Protein AF-A0A0Q6BZD1-F1 (afdb_monomer)

Secondary structure (DSSP, 8-state):
-------------------PPPPPP---SS--EEEEEEEEETTS---EEEEEE-SS-EEEEEEEETTEEEEEEEE--SSSEEEEETTEEEEEETTEEEEEETTSTTPPPEEEEE--

Radius of gyration: 22.84 Å; Cα contacts (8 Å, |Δi|>4): 189; chains: 1; bounding box: 37×86×37 Å

Mean predicted aligned error: 9.39 Å

Sequence (116 aa):
MIRALLAIGLILAASFGSAHADPVTLDLPGKLDRQSVAYACDDGSAPKVTYYNLADQSLAVIEIEAGKPRLFVSVLAASGARYVSGPYLFWTRGNRADISDERKAGATAVTCKVAR

Foldseek 3Di:
DDDDDDDDDDPPPDPPDPPDDDDDDDDDDADWDWDWFWKAWPVRDIKIWIWTDGPVWIWIWICPDPPDTFIWTWDDDPDATWTDGPQWIWGDDVQKIWIFRNPDVPTDTIIIGTDD

Nearest PDB structures (foldseek):
  3f6z-assembly1_B  TM=9.042E-01  e=2.042E-08  Pseudomonas aeruginosa
  4mis-assembly1_A  TM=8.514E-01  e=6.964E-07  Brucella abortus bv. 1 str. 9-941
  7dpy-assembly1_B-2  TM=7.646E-01  e=1.133E-03  Brucella abortus bv. 1 str. 9-941
  7dpy-assembly1_A  TM=7.372E-01  e=9.055E-04  Brucella abortus bv. 1 str. 9-941
  5cyb-assembly1_A-2  TM=3.964E-01  e=2.206E-02  Streptococcus pneumoniae

pLDDT: mean 86.23, std 15.22, range [42.28, 98.06]

Structure (mmCIF, N/CA/C/O backbone):
data_AF-A0A0Q6BZD1-F1
#
_entry.id   AF-A0A0Q6BZD1-F1
#
loop_
_atom_site.group_PDB
_atom_site.id
_atom_site.type_symbol
_atom_site.label_atom_id
_atom_site.label_alt_id
_atom_site.label_comp_id
_atom_site.label_asym_id
_atom_site.label_entity_id
_atom_site.label_seq_id
_atom_site.pdbx_PDB_ins_code
_atom_site.Cartn_x
_atom_site.Cartn_y
_atom_site.Cartn_z
_atom_site.occupancy
_atom_site.B_iso_o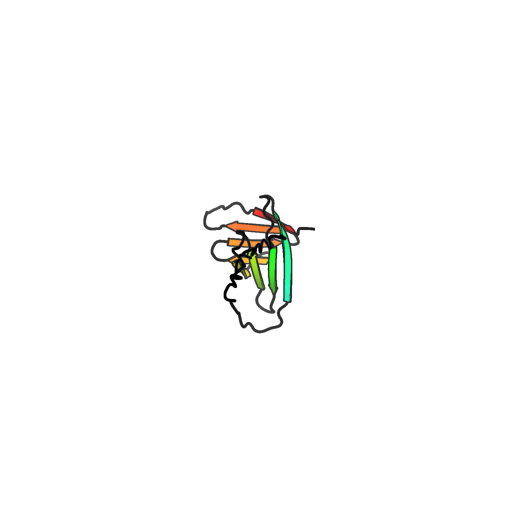r_equiv
_atom_site.auth_seq_id
_atom_site.auth_comp_id
_atom_site.auth_asym_id
_atom_site.auth_atom_id
_atom_site.pdbx_PDB_model_num
ATOM 1 N N . MET A 1 1 ? 23.330 70.944 3.425 1.00 42.41 1 MET A N 1
ATOM 2 C CA . MET A 1 1 ? 23.783 69.847 4.309 1.00 42.41 1 MET A CA 1
ATOM 3 C C . MET A 1 1 ? 22.770 68.710 4.210 1.00 42.41 1 MET A C 1
ATOM 5 O O . MET A 1 1 ? 21.777 68.731 4.919 1.00 42.41 1 MET A O 1
ATOM 9 N N . ILE A 1 2 ? 22.960 67.776 3.274 1.00 42.28 2 ILE A N 1
ATOM 10 C CA . ILE A 1 2 ? 22.091 66.599 3.099 1.00 42.28 2 ILE A CA 1
ATOM 11 C C . ILE A 1 2 ? 22.904 65.389 3.557 1.00 42.28 2 ILE A C 1
ATOM 13 O O . ILE A 1 2 ? 23.946 65.081 2.985 1.00 42.28 2 ILE A O 1
ATOM 17 N N . ARG A 1 3 ? 22.475 64.780 4.666 1.00 44.44 3 ARG A N 1
ATOM 18 C CA . ARG A 1 3 ? 23.082 63.585 5.259 1.00 44.44 3 ARG A CA 1
ATOM 19 C C . ARG A 1 3 ? 22.681 62.373 4.422 1.00 44.44 3 ARG A C 1
ATOM 21 O O . ARG A 1 3 ? 21.527 61.961 4.459 1.00 44.44 3 ARG A O 1
ATOM 28 N N . ALA A 1 4 ? 23.634 61.809 3.687 1.00 47.38 4 ALA A N 1
ATOM 29 C CA . ALA A 1 4 ? 23.499 60.481 3.109 1.00 47.38 4 ALA A CA 1
ATOM 30 C C . ALA A 1 4 ? 23.539 59.452 4.250 1.00 47.38 4 ALA A C 1
ATOM 32 O O . ALA A 1 4 ? 24.582 59.247 4.868 1.00 47.38 4 ALA A O 1
ATOM 33 N N . LEU A 1 5 ? 22.397 58.843 4.564 1.00 50.59 5 LEU A N 1
ATOM 34 C CA . LEU A 1 5 ? 22.323 57.671 5.433 1.00 50.59 5 LEU A CA 1
ATOM 35 C C . LEU A 1 5 ? 22.217 56.442 4.531 1.00 50.59 5 LEU A C 1
ATOM 37 O O . LEU A 1 5 ? 21.149 56.107 4.026 1.00 50.59 5 LEU A O 1
ATOM 41 N N . LEU A 1 6 ? 23.367 55.813 4.291 1.00 49.94 6 LEU A N 1
ATOM 42 C CA . LEU A 1 6 ? 23.479 54.507 3.653 1.00 49.94 6 LEU A CA 1
ATOM 43 C C . LEU A 1 6 ? 22.957 53.453 4.647 1.00 49.94 6 LEU A C 1
ATOM 45 O O . LEU A 1 6 ? 23.633 53.136 5.623 1.00 49.94 6 LEU A O 1
ATOM 49 N N . ALA A 1 7 ? 21.755 52.924 4.428 1.00 52.03 7 ALA A N 1
ATOM 50 C CA . ALA A 1 7 ? 21.266 51.749 5.144 1.00 52.03 7 ALA A CA 1
ATOM 51 C C . ALA A 1 7 ? 21.614 50.501 4.321 1.00 52.03 7 ALA A C 1
ATOM 53 O O . ALA A 1 7 ? 20.931 50.163 3.357 1.00 52.03 7 ALA A O 1
ATOM 54 N N . ILE A 1 8 ? 22.719 49.841 4.672 1.00 56.06 8 ILE A N 1
ATOM 55 C CA . ILE A 1 8 ? 23.108 48.547 4.103 1.00 56.06 8 ILE A CA 1
ATOM 56 C C . ILE A 1 8 ? 22.216 47.484 4.755 1.00 56.06 8 ILE A C 1
ATOM 58 O O . ILE A 1 8 ? 22.417 47.111 5.909 1.00 56.06 8 ILE A O 1
ATOM 62 N N . GLY A 1 9 ? 21.191 47.034 4.030 1.00 54.28 9 GLY A N 1
ATOM 63 C CA . GLY A 1 9 ? 20.354 45.905 4.428 1.00 54.28 9 GLY A CA 1
ATOM 64 C C . GLY A 1 9 ? 21.114 44.592 4.247 1.00 54.28 9 GLY A C 1
ATOM 65 O O . GLY A 1 9 ? 21.394 44.185 3.122 1.00 54.28 9 GLY A O 1
ATOM 66 N N . LEU A 1 10 ? 21.458 43.933 5.353 1.00 58.62 10 LEU A N 1
ATOM 67 C CA . LEU A 1 10 ? 22.062 42.602 5.361 1.00 58.62 10 LEU A CA 1
ATOM 68 C C . LEU A 1 10 ? 20.990 41.562 4.989 1.00 58.62 10 LEU A C 1
ATOM 70 O O . LEU A 1 10 ? 20.176 41.172 5.824 1.00 58.62 10 LEU A O 1
ATOM 74 N N . ILE A 1 11 ? 20.967 41.136 3.725 1.00 62.09 11 ILE A N 1
ATOM 75 C CA . ILE A 1 11 ? 20.108 40.043 3.252 1.00 62.09 11 ILE A CA 1
ATOM 76 C C . ILE A 1 11 ? 20.729 38.725 3.730 1.00 62.09 11 ILE A C 1
ATOM 78 O O . ILE A 1 11 ? 21.718 38.251 3.173 1.00 62.09 11 ILE A O 1
ATOM 82 N N . LEU A 1 12 ? 20.157 38.138 4.781 1.00 57.12 12 LEU A N 1
ATOM 83 C CA . LEU A 1 12 ? 20.496 36.793 5.237 1.00 57.12 12 LEU A CA 1
ATOM 84 C C . LEU A 1 12 ? 19.878 35.784 4.252 1.00 57.12 12 LEU A C 1
ATOM 86 O O . LEU A 1 12 ? 18.709 35.418 4.363 1.00 57.12 12 LEU A O 1
ATOM 90 N N . ALA A 1 13 ? 20.644 35.370 3.242 1.00 61.25 13 ALA A N 1
ATOM 91 C CA . ALA A 1 13 ? 20.264 34.270 2.363 1.00 61.25 13 ALA A CA 1
ATOM 92 C C . ALA A 1 13 ? 20.333 32.959 3.164 1.00 61.25 13 ALA A C 1
ATOM 94 O O . ALA A 1 13 ? 21.397 32.362 3.309 1.00 61.25 13 ALA A O 1
ATOM 95 N N . ALA A 1 14 ? 19.208 32.536 3.742 1.00 61.44 14 ALA A N 1
ATOM 96 C CA . ALA A 1 14 ? 19.091 31.211 4.332 1.00 61.44 14 ALA A CA 1
ATOM 97 C C . ALA A 1 14 ? 19.192 30.173 3.206 1.00 61.44 14 ALA A C 1
ATOM 99 O O . ALA A 1 14 ? 18.305 30.062 2.359 1.00 61.44 14 ALA A O 1
ATOM 100 N N . SER A 1 15 ? 20.299 29.436 3.172 1.00 61.94 15 SER A N 1
ATOM 101 C CA . SER A 1 15 ? 20.496 28.312 2.263 1.00 61.94 15 SER A CA 1
ATOM 102 C C . SER A 1 15 ? 19.503 27.210 2.636 1.00 61.94 15 SER A C 1
ATOM 104 O O . SER A 1 15 ? 19.742 26.435 3.561 1.00 61.94 15 SER A O 1
ATOM 106 N N . PHE A 1 16 ? 18.374 27.130 1.935 1.00 64.38 16 PHE A N 1
ATOM 107 C CA . PHE A 1 16 ? 17.497 25.964 1.998 1.00 64.38 16 PHE A CA 1
ATOM 108 C C . PHE A 1 16 ? 18.195 24.812 1.266 1.00 64.38 16 PHE A C 1
ATOM 110 O O . PHE A 1 16 ? 18.003 24.602 0.070 1.00 64.38 16 PHE A O 1
ATOM 117 N N . GLY A 1 17 ? 19.071 24.095 1.971 1.00 61.19 17 GLY A N 1
ATOM 118 C CA . GLY A 1 17 ? 19.609 22.833 1.483 1.00 61.19 17 GLY A CA 1
ATOM 119 C C . GLY A 1 17 ? 18.454 21.855 1.299 1.00 61.19 17 GLY A C 1
ATOM 120 O O . GLY A 1 17 ? 17.809 21.468 2.272 1.00 61.19 17 GLY A O 1
ATOM 121 N N . SER A 1 18 ? 18.161 21.483 0.054 1.00 65.94 18 SER A N 1
ATOM 122 C CA . SER A 1 18 ? 17.198 20.421 -0.225 1.00 65.94 18 SER A CA 1
ATOM 123 C C . SER A 1 18 ? 17.825 19.102 0.213 1.00 65.94 18 SER A C 1
ATOM 125 O O . SER A 1 18 ? 18.798 18.645 -0.384 1.00 65.94 18 SER A O 1
ATOM 127 N N . ALA A 1 19 ? 17.312 18.511 1.291 1.00 69.50 19 ALA A N 1
ATOM 128 C CA . ALA A 1 19 ? 17.676 17.156 1.675 1.00 69.50 19 ALA A CA 1
ATOM 129 C C . ALA A 1 19 ? 17.086 16.197 0.630 1.00 69.50 19 ALA A C 1
ATOM 131 O O . ALA A 1 19 ? 15.897 15.884 0.662 1.00 69.50 19 ALA A O 1
ATOM 132 N N . HIS A 1 20 ? 17.903 15.779 -0.333 1.00 66.12 20 HIS A N 1
ATOM 133 C CA . HIS A 1 20 ? 17.540 14.720 -1.266 1.00 66.12 20 HIS A CA 1
ATOM 134 C C . HIS A 1 20 ? 17.886 13.376 -0.625 1.00 66.12 20 HIS A C 1
ATOM 136 O O . HIS A 1 20 ? 19.013 13.171 -0.182 1.00 66.12 20 HIS A O 1
ATOM 142 N N . ALA A 1 21 ? 16.906 12.477 -0.536 1.00 71.94 21 ALA A N 1
ATOM 143 C CA . ALA A 1 21 ? 17.167 11.090 -0.174 1.00 71.94 21 ALA A CA 1
ATOM 144 C C . ALA A 1 21 ? 17.841 10.374 -1.352 1.00 71.94 21 ALA A C 1
ATOM 146 O O . ALA A 1 21 ? 17.450 10.594 -2.503 1.00 71.94 21 ALA A O 1
ATOM 147 N N . ASP A 1 22 ? 18.810 9.503 -1.065 1.00 82.75 22 ASP A N 1
ATOM 148 C CA . ASP A 1 22 ? 19.408 8.647 -2.089 1.00 82.75 22 ASP A CA 1
ATOM 149 C C . ASP A 1 22 ? 18.347 7.680 -2.642 1.00 82.75 22 ASP A C 1
ATOM 151 O O . ASP A 1 22 ? 17.674 6.986 -1.867 1.00 82.75 22 ASP A O 1
ATOM 155 N N . PRO A 1 23 ? 18.144 7.633 -3.969 1.00 84.00 23 PRO A N 1
ATOM 156 C CA . PRO A 1 23 ? 17.131 6.774 -4.559 1.00 84.00 23 PRO A CA 1
ATOM 157 C C . PRO A 1 23 ? 17.551 5.300 -4.496 1.00 84.00 23 PRO A C 1
ATOM 159 O O . PRO A 1 23 ? 18.701 4.952 -4.756 1.00 84.00 23 PRO A O 1
ATOM 162 N N . VAL A 1 24 ? 16.584 4.418 -4.231 1.00 87.94 24 VAL A N 1
ATOM 163 C CA . VAL A 1 24 ? 16.737 2.969 -4.425 1.00 87.94 24 VAL A CA 1
ATOM 164 C C . VAL A 1 24 ? 16.169 2.604 -5.794 1.00 87.94 24 VAL A C 1
ATOM 166 O O . VAL A 1 24 ? 14.985 2.827 -6.055 1.00 87.94 24 VAL A O 1
ATOM 169 N N . THR A 1 25 ? 16.998 2.037 -6.668 1.00 90.56 25 THR A N 1
ATOM 170 C CA . THR A 1 25 ? 16.597 1.525 -7.985 1.00 90.56 25 THR A CA 1
ATOM 171 C C . THR A 1 25 ? 16.431 0.008 -7.950 1.00 90.56 25 THR A C 1
ATOM 173 O O . THR A 1 25 ? 17.225 -0.701 -7.335 1.00 90.56 25 THR A O 1
ATOM 176 N N . LEU A 1 26 ? 15.379 -0.496 -8.601 1.00 88.75 26 LEU A N 1
ATOM 177 C CA . LEU A 1 26 ? 15.137 -1.927 -8.786 1.00 88.75 26 LEU A CA 1
ATOM 178 C C . LEU A 1 26 ? 15.046 -2.214 -10.284 1.00 88.75 26 LEU A C 1
ATOM 180 O O . LEU A 1 26 ? 14.122 -1.740 -10.946 1.00 88.75 26 LEU A O 1
ATOM 184 N N . ASP A 1 27 ? 15.973 -3.023 -10.786 1.00 91.31 27 ASP A N 1
ATOM 185 C CA . ASP A 1 27 ? 15.979 -3.469 -12.176 1.00 91.31 27 ASP A CA 1
ATOM 186 C C . ASP A 1 27 ? 15.213 -4.788 -12.289 1.00 91.31 27 ASP A C 1
ATOM 188 O O . ASP A 1 27 ? 15.731 -5.867 -11.999 1.00 91.31 27 ASP A O 1
ATOM 192 N N . LEU A 1 28 ? 13.943 -4.685 -12.680 1.00 90.25 28 LEU A N 1
ATOM 193 C CA . LEU A 1 28 ? 13.034 -5.818 -12.832 1.00 90.25 28 LEU A CA 1
ATOM 194 C C . LEU A 1 28 ? 12.569 -5.927 -14.291 1.00 90.25 28 LEU A C 1
ATOM 196 O O . LEU A 1 28 ? 12.292 -4.902 -14.921 1.00 90.25 28 LEU A O 1
ATOM 200 N N . PRO A 1 29 ? 12.467 -7.145 -14.850 1.00 89.88 29 PRO A N 1
ATOM 201 C CA . PRO A 1 29 ? 12.012 -7.330 -16.219 1.00 89.88 29 PRO A CA 1
ATOM 202 C C . PRO A 1 29 ? 10.514 -7.028 -16.359 1.00 89.88 29 PRO A C 1
ATOM 204 O O . PRO A 1 29 ? 9.712 -7.297 -15.466 1.00 89.88 29 PRO A O 1
ATOM 207 N N . GLY A 1 30 ? 10.129 -6.534 -17.535 1.00 90.62 30 GLY A N 1
ATOM 208 C CA . GLY A 1 30 ? 8.732 -6.326 -17.913 1.00 90.62 30 GLY A CA 1
ATOM 209 C C . GLY A 1 30 ? 8.326 -4.859 -18.023 1.00 90.62 30 GLY A C 1
ATOM 210 O O . GLY A 1 30 ? 9.104 -3.936 -17.791 1.00 90.62 30 GLY A O 1
ATOM 211 N N . LYS A 1 31 ? 7.076 -4.641 -18.441 1.00 94.25 31 LYS A N 1
ATOM 212 C CA . LYS A 1 31 ? 6.488 -3.305 -18.549 1.00 94.25 31 LYS A CA 1
ATOM 213 C C . LYS A 1 31 ? 5.923 -2.899 -17.191 1.00 94.25 31 LYS A C 1
ATOM 215 O O . LYS A 1 31 ? 5.041 -3.577 -16.675 1.00 94.25 31 LYS A O 1
ATOM 220 N N . LEU A 1 32 ? 6.405 -1.781 -16.658 1.00 95.62 32 LEU A N 1
ATOM 221 C CA . LEU A 1 32 ? 5.889 -1.208 -15.422 1.00 95.62 32 LEU A CA 1
ATOM 222 C C . LEU A 1 32 ? 4.582 -0.446 -15.675 1.00 95.62 32 LEU A C 1
ATOM 224 O O . LEU A 1 32 ? 4.539 0.461 -16.5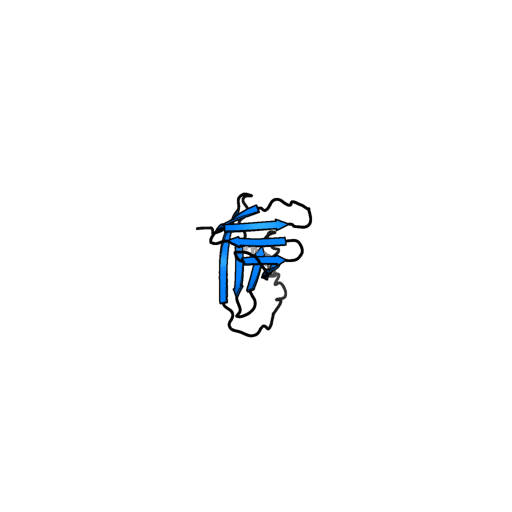08 1.00 95.62 32 LEU A O 1
ATOM 228 N N . ASP A 1 33 ? 3.557 -0.768 -14.896 1.00 97.12 33 ASP A N 1
ATOM 229 C CA . ASP A 1 33 ? 2.361 0.046 -14.713 1.00 97.12 33 ASP A CA 1
ATOM 230 C C . ASP A 1 33 ? 2.364 0.669 -13.311 1.00 97.12 33 ASP A C 1
ATOM 232 O O . ASP A 1 33 ? 2.537 -0.022 -12.304 1.00 97.12 33 ASP A O 1
ATOM 236 N N . ARG A 1 34 ? 2.214 1.996 -13.241 1.00 97.12 34 ARG A N 1
ATOM 237 C CA . ARG A 1 34 ? 2.287 2.760 -11.991 1.00 97.12 34 ARG A CA 1
ATOM 238 C C . ARG A 1 34 ? 0.965 3.463 -11.735 1.00 97.12 34 ARG A C 1
ATOM 240 O O . ARG A 1 34 ? 0.558 4.317 -12.517 1.00 97.12 34 ARG A O 1
ATOM 247 N N . GLN A 1 35 ? 0.373 3.211 -10.570 1.00 96.62 35 GLN A N 1
ATOM 248 C CA . GLN A 1 35 ? -0.887 3.832 -10.168 1.00 96.62 35 GLN A CA 1
ATOM 249 C C . GLN A 1 35 ? -0.804 4.393 -8.750 1.00 96.62 35 GLN A C 1
ATOM 251 O O . GLN A 1 35 ? -0.403 3.698 -7.825 1.00 96.62 35 GLN A O 1
ATOM 256 N N . SER A 1 36 ? -1.226 5.642 -8.553 1.00 95.75 36 SER A N 1
ATOM 257 C CA . SER A 1 36 ? -1.373 6.235 -7.217 1.00 95.75 36 SER A CA 1
ATOM 258 C C . SER A 1 36 ? -2.835 6.242 -6.782 1.00 95.75 36 SER A C 1
ATOM 260 O O . SER A 1 36 ? -3.705 6.619 -7.561 1.00 95.75 36 SER A O 1
ATOM 262 N N . VAL A 1 37 ? -3.102 5.858 -5.535 1.00 95.94 37 VAL A N 1
ATOM 263 C CA . VAL A 1 37 ? -4.439 5.834 -4.930 1.00 95.94 37 VAL A CA 1
ATOM 264 C C . VAL A 1 37 ? -4.357 6.433 -3.532 1.00 95.94 37 VAL A C 1
ATOM 266 O O . VAL A 1 37 ? -3.527 6.016 -2.724 1.00 95.94 37 VAL A O 1
ATOM 269 N N . ALA A 1 38 ? -5.215 7.409 -3.247 1.00 94.44 38 ALA A N 1
ATOM 270 C CA . ALA A 1 38 ? -5.386 7.944 -1.902 1.00 94.44 38 ALA A CA 1
ATOM 271 C C . ALA A 1 38 ? -6.470 7.153 -1.164 1.00 94.44 38 ALA A C 1
ATOM 273 O O . ALA A 1 38 ? -7.493 6.792 -1.751 1.00 94.44 38 ALA A O 1
ATOM 274 N N . TYR A 1 39 ? -6.247 6.893 0.118 1.00 95.69 39 TYR A N 1
ATOM 275 C CA . TYR A 1 39 ? -7.207 6.237 0.996 1.00 95.69 39 TYR A CA 1
ATOM 276 C C . TYR A 1 39 ? -7.620 7.172 2.132 1.00 95.69 39 TYR A C 1
ATOM 278 O O . TYR A 1 39 ? -6.870 8.067 2.506 1.00 95.69 39 TYR A O 1
ATOM 286 N N . ALA A 1 40 ? -8.807 6.937 2.683 1.00 96.50 40 ALA A N 1
ATOM 287 C CA . ALA A 1 40 ? -9.275 7.498 3.943 1.00 96.50 40 ALA A CA 1
ATOM 288 C C . ALA A 1 40 ? -9.618 6.342 4.890 1.00 96.50 40 ALA A C 1
ATOM 290 O O . ALA A 1 40 ? -10.357 5.428 4.502 1.00 96.50 40 ALA A O 1
ATOM 291 N N . CYS A 1 41 ? -9.059 6.368 6.097 1.00 96.12 41 CYS A N 1
ATOM 292 C CA . CYS A 1 41 ? -9.167 5.297 7.080 1.00 96.12 41 CYS A CA 1
ATOM 293 C C . CYS A 1 41 ? -10.032 5.690 8.285 1.00 96.12 41 CYS A C 1
ATOM 295 O O . CYS A 1 41 ? -10.273 6.869 8.546 1.00 96.12 41 CYS A O 1
ATOM 297 N N . ASP A 1 42 ? -10.538 4.687 8.999 1.00 96.44 42 ASP A N 1
ATOM 298 C CA . ASP A 1 42 ? -11.413 4.850 10.165 1.00 96.44 42 ASP A CA 1
ATOM 299 C C . ASP A 1 42 ? -10.710 5.444 11.396 1.00 96.44 42 ASP A C 1
ATOM 301 O O . ASP A 1 42 ? -11.359 6.083 12.222 1.00 96.44 42 ASP A O 1
ATOM 305 N N . ASP A 1 43 ? -9.389 5.314 11.478 1.00 93.50 43 ASP A N 1
ATOM 306 C CA . ASP A 1 43 ? -8.532 5.966 12.472 1.00 93.50 43 ASP A CA 1
ATOM 307 C C . ASP A 1 43 ? -8.180 7.428 12.123 1.00 93.50 43 ASP A C 1
ATOM 309 O O . ASP A 1 43 ? -7.423 8.080 12.842 1.00 93.50 43 ASP A O 1
ATOM 313 N N . GLY A 1 44 ? -8.728 7.954 11.021 1.00 93.44 44 GLY A N 1
ATOM 314 C CA . GLY A 1 44 ? -8.467 9.304 10.522 1.00 93.44 44 GLY A CA 1
ATOM 315 C C . GLY A 1 44 ? -7.189 9.439 9.693 1.00 93.44 44 GLY A C 1
ATOM 316 O O . GLY A 1 44 ? -6.922 10.525 9.175 1.00 93.44 44 GLY A O 1
ATOM 317 N N . SER A 1 45 ? -6.406 8.368 9.524 1.00 92.31 45 SER A N 1
ATOM 318 C CA . SER A 1 45 ? -5.250 8.376 8.628 1.00 92.31 45 SER A CA 1
ATOM 319 C C . SER A 1 45 ? -5.677 8.419 7.152 1.00 92.31 45 SER A C 1
ATOM 321 O O . SER A 1 45 ? -6.781 8.015 6.774 1.00 92.31 45 SER A O 1
ATOM 323 N N . ALA A 1 46 ? -4.793 8.943 6.299 1.00 93.69 46 ALA A N 1
ATOM 324 C CA . ALA A 1 46 ? -5.051 9.097 4.868 1.00 93.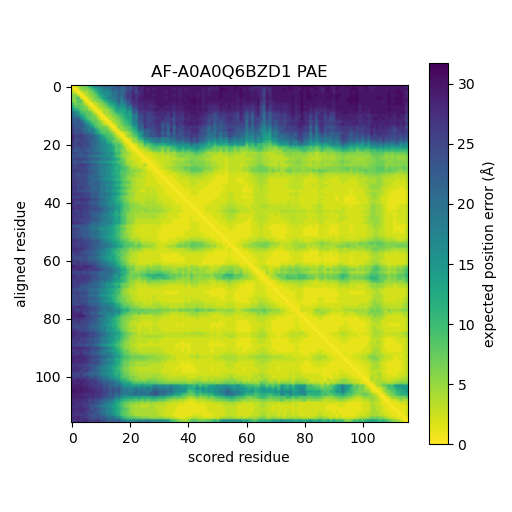69 46 ALA A CA 1
ATOM 325 C C . ALA A 1 46 ? -3.834 8.684 4.017 1.00 93.69 46 ALA A C 1
ATOM 327 O O . ALA A 1 46 ? -3.192 9.533 3.390 1.00 93.69 46 ALA A O 1
ATOM 328 N N . PRO A 1 47 ? -3.452 7.392 4.017 1.00 93.50 47 PRO A N 1
ATOM 329 C CA . PRO A 1 47 ? -2.250 6.949 3.331 1.00 93.50 47 PRO A CA 1
ATOM 330 C C . PRO A 1 47 ? -2.400 7.085 1.812 1.00 93.50 47 PRO A C 1
ATOM 332 O O . PRO A 1 47 ? -3.403 6.682 1.210 1.00 93.50 47 PRO A O 1
ATOM 335 N N . LYS A 1 48 ? -1.352 7.609 1.172 1.00 93.81 48 LYS A N 1
ATOM 336 C CA . LYS A 1 48 ? -1.184 7.544 -0.280 1.00 93.81 48 LYS A CA 1
ATOM 337 C C . LYS A 1 48 ? -0.424 6.273 -0.628 1.00 93.81 48 LYS A C 1
ATOM 339 O O . LYS A 1 48 ? 0.680 6.043 -0.139 1.00 93.81 48 LYS A O 1
ATOM 344 N N . VAL A 1 49 ? -1.012 5.466 -1.500 1.00 96.19 49 VAL A N 1
ATOM 345 C CA . VAL A 1 49 ? -0.424 4.220 -1.987 1.00 96.19 49 VAL A CA 1
ATOM 346 C C . VAL A 1 49 ? -0.009 4.405 -3.435 1.00 96.19 49 VAL A C 1
ATOM 348 O O . VAL A 1 49 ? -0.819 4.828 -4.257 1.00 96.19 49 VAL A O 1
ATOM 351 N N . THR A 1 50 ? 1.234 4.065 -3.762 1.00 97.06 50 THR A N 1
ATOM 352 C CA . THR A 1 50 ? 1.682 3.947 -5.155 1.00 97.06 50 THR A CA 1
ATOM 353 C C . THR A 1 50 ? 1.922 2.481 -5.479 1.00 97.06 50 THR A C 1
ATOM 355 O O . THR A 1 50 ? 2.840 1.876 -4.933 1.00 97.06 50 THR A O 1
ATOM 358 N N . TYR A 1 51 ? 1.102 1.921 -6.360 1.00 97.44 51 TYR A N 1
ATOM 359 C CA . TYR A 1 51 ? 1.267 0.581 -6.908 1.00 97.44 51 TYR A CA 1
ATOM 360 C C . TYR A 1 51 ? 2.259 0.599 -8.068 1.00 97.44 51 TYR A C 1
ATOM 362 O O . TYR A 1 51 ? 2.241 1.514 -8.896 1.00 97.44 51 TYR A O 1
ATOM 370 N N . TYR A 1 52 ? 3.087 -0.436 -8.123 1.00 97.38 52 TYR A N 1
ATOM 371 C CA . TYR A 1 52 ? 4.034 -0.729 -9.190 1.00 97.38 52 TYR A CA 1
ATOM 372 C C . TYR A 1 52 ? 3.765 -2.163 -9.639 1.00 97.38 52 TYR A C 1
ATOM 374 O O . TYR A 1 52 ? 4.189 -3.117 -8.987 1.00 97.38 52 TYR A O 1
ATOM 382 N N . ASN A 1 53 ? 3.001 -2.306 -10.715 1.00 96.56 53 ASN A N 1
ATOM 383 C CA . ASN A 1 53 ? 2.598 -3.592 -11.260 1.00 96.56 53 ASN A CA 1
ATOM 384 C C . ASN A 1 53 ? 3.503 -3.959 -12.435 1.00 96.56 53 ASN A C 1
ATOM 386 O O . ASN A 1 53 ? 3.686 -3.179 -13.370 1.00 96.56 53 ASN A O 1
ATOM 390 N N . LEU A 1 54 ? 4.059 -5.159 -12.373 1.00 95.00 54 LEU A N 1
ATOM 391 C CA . LEU A 1 54 ? 4.804 -5.830 -13.431 1.00 95.00 54 LEU A CA 1
ATOM 392 C C . LEU A 1 54 ? 4.043 -7.111 -13.806 1.00 95.00 54 LEU A C 1
ATOM 394 O O . LEU A 1 54 ? 3.022 -7.431 -13.198 1.00 95.00 54 LEU A O 1
ATOM 398 N N . ALA A 1 55 ? 4.535 -7.857 -14.797 1.00 90.94 55 ALA A N 1
ATOM 399 C CA . ALA A 1 55 ? 3.880 -9.092 -15.240 1.00 90.94 55 ALA A CA 1
ATOM 400 C C . ALA A 1 55 ? 3.751 -10.134 -14.110 1.00 90.94 55 ALA A C 1
ATOM 402 O O . ALA A 1 55 ? 2.673 -10.687 -13.913 1.00 90.94 55 ALA A O 1
ATOM 403 N N . ASP A 1 56 ? 4.826 -10.335 -13.341 1.00 89.31 56 ASP A N 1
ATOM 404 C CA . ASP A 1 56 ? 4.914 -11.405 -12.333 1.00 89.31 56 ASP A CA 1
ATOM 405 C C . ASP A 1 56 ? 4.998 -10.885 -10.891 1.00 89.31 56 ASP A C 1
ATOM 407 O O . ASP A 1 56 ? 5.042 -11.662 -9.936 1.00 89.31 56 ASP A O 1
ATOM 411 N N . GLN A 1 57 ? 5.076 -9.566 -10.711 1.00 92.38 57 GLN A N 1
ATOM 412 C CA . GLN A 1 57 ? 5.314 -8.941 -9.414 1.00 92.38 57 GLN A CA 1
ATOM 413 C C . GLN A 1 57 ? 4.449 -7.700 -9.254 1.00 92.38 57 GLN A C 1
ATOM 415 O O . GLN A 1 57 ? 4.309 -6.900 -10.176 1.00 92.38 57 GLN A O 1
ATOM 420 N N . SER A 1 58 ? 3.907 -7.509 -8.056 1.00 96.38 58 SER A N 1
ATOM 421 C CA . SER A 1 58 ? 3.222 -6.277 -7.692 1.00 96.38 58 SER A CA 1
ATOM 422 C C . SER A 1 58 ? 3.790 -5.745 -6.385 1.00 96.38 58 SER A C 1
ATOM 424 O O . SER A 1 58 ? 3.977 -6.475 -5.407 1.00 96.38 58 SER A O 1
ATOM 426 N N . LEU A 1 59 ? 4.100 -4.455 -6.384 1.00 97.56 59 LEU A N 1
ATOM 427 C CA . LEU A 1 59 ? 4.649 -3.747 -5.241 1.00 97.56 59 LEU A CA 1
ATOM 428 C C . LEU A 1 59 ? 3.731 -2.581 -4.886 1.00 97.56 59 LEU A C 1
ATOM 430 O O . LEU A 1 59 ? 3.092 -1.988 -5.756 1.00 97.56 59 LEU A O 1
ATOM 434 N N . ALA A 1 60 ? 3.714 -2.206 -3.615 1.00 97.94 60 ALA A N 1
ATOM 435 C CA . ALA A 1 60 ? 3.018 -1.020 -3.143 1.00 97.94 60 ALA A CA 1
ATOM 436 C C . ALA A 1 60 ? 3.945 -0.211 -2.238 1.00 97.94 60 ALA A C 1
ATOM 438 O O . ALA A 1 60 ? 4.449 -0.719 -1.244 1.00 97.94 60 ALA A O 1
ATOM 439 N N . VAL A 1 61 ? 4.165 1.059 -2.562 1.00 96.94 61 VAL A N 1
ATOM 440 C CA . VAL A 1 61 ? 4.836 1.995 -1.656 1.00 96.94 61 VAL A CA 1
ATOM 441 C C . VAL A 1 61 ? 3.769 2.748 -0.880 1.00 96.94 61 VAL A C 1
ATOM 443 O O . VAL A 1 61 ? 2.903 3.384 -1.486 1.00 96.94 61 VAL A O 1
ATOM 446 N N . ILE A 1 62 ? 3.823 2.648 0.448 1.00 95.56 62 ILE A N 1
ATOM 447 C CA . ILE A 1 62 ? 2.820 3.207 1.360 1.00 95.56 62 ILE A CA 1
ATOM 448 C C . ILE A 1 62 ? 3.519 4.008 2.451 1.00 95.56 62 ILE A C 1
ATOM 450 O O . ILE A 1 62 ? 4.440 3.516 3.104 1.00 95.56 62 ILE A O 1
ATOM 454 N N . GLU A 1 63 ? 3.042 5.223 2.686 1.00 88.31 63 GLU A N 1
ATOM 455 C CA . GLU A 1 63 ? 3.412 6.028 3.850 1.00 88.31 63 GLU A CA 1
ATOM 456 C C . GLU A 1 63 ? 2.413 5.769 4.981 1.00 88.31 63 GLU A C 1
ATOM 458 O O . GLU A 1 63 ? 1.411 6.464 5.114 1.00 88.31 63 GLU A O 1
ATOM 463 N N . ILE A 1 64 ? 2.657 4.717 5.770 1.00 80.19 64 ILE A N 1
ATOM 464 C CA . ILE A 1 64 ? 1.853 4.427 6.975 1.00 80.19 64 ILE A CA 1
ATOM 465 C C . ILE A 1 64 ? 2.205 5.411 8.094 1.00 80.19 64 ILE A C 1
ATOM 467 O O . ILE A 1 64 ? 1.340 5.897 8.813 1.00 80.19 64 ILE A O 1
ATOM 471 N N . GLU A 1 65 ? 3.495 5.711 8.233 1.00 80.25 65 GLU A N 1
ATOM 472 C CA . GLU A 1 65 ? 4.003 6.756 9.114 1.00 80.25 65 GLU A CA 1
ATOM 473 C C . GLU A 1 65 ? 4.391 7.961 8.252 1.00 80.25 65 GLU A C 1
ATOM 475 O O . GLU A 1 65 ? 5.064 7.802 7.229 1.00 80.25 65 GLU A O 1
ATOM 480 N N . ALA A 1 66 ? 3.992 9.163 8.674 1.00 77.88 66 ALA A N 1
ATOM 481 C CA . ALA A 1 66 ? 4.280 10.393 7.941 1.00 77.88 66 ALA A CA 1
ATOM 482 C C . ALA A 1 66 ? 5.787 10.545 7.669 1.00 77.88 66 ALA A C 1
ATOM 484 O O . ALA A 1 66 ? 6.608 10.470 8.588 1.00 77.88 66 ALA A O 1
ATOM 485 N N . GLY A 1 67 ? 6.147 10.745 6.397 1.00 80.69 67 GLY A N 1
ATOM 486 C CA . GLY A 1 67 ? 7.537 10.909 5.964 1.00 80.69 67 GLY A CA 1
ATOM 487 C C . GLY A 1 67 ? 8.372 9.624 5.961 1.00 80.69 67 GLY A C 1
ATOM 488 O O . GLY A 1 67 ? 9.588 9.695 5.792 1.00 80.69 67 GLY A O 1
ATOM 489 N N . LYS A 1 68 ? 7.756 8.448 6.146 1.00 86.50 68 LYS A N 1
ATOM 490 C CA . LYS A 1 68 ? 8.439 7.147 6.110 1.00 86.50 68 LYS A CA 1
ATOM 491 C C . LYS A 1 68 ? 7.746 6.199 5.127 1.00 86.50 68 LYS A C 1
ATOM 493 O O . LYS A 1 68 ? 6.962 5.340 5.548 1.00 86.50 68 LYS A O 1
ATOM 498 N N . PRO A 1 69 ? 8.032 6.323 3.820 1.00 91.25 69 PRO A N 1
ATOM 499 C CA . PRO A 1 69 ? 7.531 5.374 2.841 1.00 91.25 69 PRO A CA 1
ATOM 500 C C . PRO A 1 69 ? 8.106 3.985 3.114 1.00 91.25 69 PRO A C 1
ATOM 502 O O . PRO A 1 69 ? 9.284 3.821 3.435 1.00 91.25 69 PRO A O 1
ATOM 505 N N . ARG A 1 70 ? 7.265 2.964 2.972 1.00 94.44 70 ARG A N 1
ATOM 506 C CA . ARG A 1 70 ? 7.655 1.557 3.074 1.00 94.44 70 ARG A CA 1
ATOM 507 C C . ARG A 1 70 ? 7.288 0.836 1.786 1.00 94.44 70 ARG A C 1
ATOM 509 O O . ARG A 1 70 ? 6.207 1.059 1.244 1.00 94.44 70 ARG A O 1
ATOM 516 N N . LEU A 1 71 ? 8.188 -0.022 1.312 1.00 96.19 71 LEU A N 1
ATOM 517 C CA . LEU A 1 71 ? 7.956 -0.894 0.164 1.00 96.19 71 LEU A CA 1
ATOM 518 C C . LEU A 1 71 ? 7.291 -2.188 0.632 1.00 96.19 71 LEU A C 1
ATOM 520 O O . LEU A 1 71 ? 7.883 -2.956 1.385 1.00 96.19 71 LEU A O 1
ATOM 524 N N . PHE A 1 72 ? 6.084 -2.439 0.147 1.00 97.94 72 PHE A N 1
ATOM 525 C CA . PHE A 1 72 ? 5.358 -3.682 0.335 1.00 97.94 72 PHE A CA 1
ATOM 526 C C . PHE A 1 72 ? 5.431 -4.537 -0.927 1.00 97.94 72 PHE A C 1
ATOM 528 O O . PHE A 1 72 ? 5.314 -4.023 -2.040 1.00 97.94 72 PHE A O 1
ATOM 535 N N . VAL A 1 73 ? 5.555 -5.850 -0.744 1.00 97.56 73 VAL A N 1
ATOM 536 C CA . VAL A 1 73 ? 5.567 -6.840 -1.831 1.00 97.56 73 VAL A CA 1
ATOM 537 C C . VAL A 1 73 ? 4.292 -7.670 -1.768 1.00 97.56 73 VAL A C 1
ATOM 539 O O . VAL A 1 73 ? 3.867 -8.057 -0.677 1.00 97.56 73 VAL A O 1
ATOM 542 N N . SER A 1 74 ? 3.671 -7.938 -2.918 1.00 97.62 74 SER A N 1
ATOM 543 C CA . SER A 1 74 ? 2.491 -8.798 -3.000 1.00 97.62 74 SER A CA 1
ATOM 544 C C . SER A 1 74 ? 2.801 -10.225 -2.547 1.00 97.62 74 SER A C 1
ATOM 546 O O . SER A 1 74 ? 3.830 -10.790 -2.916 1.00 97.62 74 SER A O 1
ATOM 548 N N . VAL A 1 75 ? 1.883 -10.834 -1.804 1.00 97.12 75 VAL A N 1
ATOM 549 C CA . VAL A 1 75 ? 1.957 -12.223 -1.338 1.00 97.12 75 VAL A CA 1
ATOM 550 C C . VAL A 1 75 ? 0.679 -12.978 -1.690 1.00 97.12 75 VAL A C 1
ATOM 552 O O . VAL A 1 75 ? -0.352 -12.375 -1.998 1.00 97.12 75 VAL A O 1
ATOM 555 N N . LEU A 1 76 ? 0.739 -14.310 -1.617 1.00 96.31 76 LEU A N 1
ATOM 556 C CA . LEU A 1 76 ? -0.419 -15.170 -1.847 1.00 96.31 76 LEU A CA 1
ATOM 557 C C . LEU A 1 76 ? -1.584 -14.790 -0.919 1.00 96.31 76 LEU A C 1
ATOM 559 O O . LEU A 1 76 ? -1.410 -14.586 0.285 1.00 96.31 76 LEU A O 1
ATOM 563 N N . ALA A 1 77 ? -2.786 -14.738 -1.487 1.00 94.50 77 ALA A N 1
ATOM 564 C CA . ALA A 1 77 ? -4.019 -14.464 -0.769 1.00 94.50 77 ALA A CA 1
ATOM 565 C C . ALA A 1 77 ? -5.169 -15.285 -1.354 1.00 94.50 77 ALA A C 1
ATOM 567 O O . ALA A 1 77 ? -5.213 -15.535 -2.555 1.00 94.50 77 ALA A O 1
ATOM 568 N N . ALA A 1 78 ? -6.129 -15.662 -0.509 1.00 93.00 78 ALA A N 1
ATOM 569 C CA . ALA A 1 78 ? -7.335 -16.353 -0.964 1.00 93.00 78 ALA A CA 1
ATOM 570 C C . ALA A 1 78 ? -8.259 -15.441 -1.795 1.00 93.00 78 ALA A C 1
ATOM 572 O O . ALA A 1 78 ? -8.967 -15.908 -2.680 1.00 93.00 78 ALA A O 1
ATOM 573 N N . SER A 1 79 ? -8.279 -14.138 -1.501 1.00 93.94 79 SER A N 1
ATOM 574 C CA . SER A 1 79 ? -9.025 -13.133 -2.263 1.00 93.94 79 SER A CA 1
ATOM 575 C C . SER A 1 79 ? -8.392 -11.756 -2.109 1.00 93.94 79 SER A C 1
ATOM 577 O O . SER A 1 79 ? -7.729 -11.479 -1.106 1.00 93.94 79 SER A O 1
ATOM 579 N N . GLY A 1 80 ? -8.634 -10.875 -3.080 1.00 95.25 80 GLY A N 1
ATOM 580 C CA . GLY A 1 80 ? -8.049 -9.537 -3.089 1.00 95.25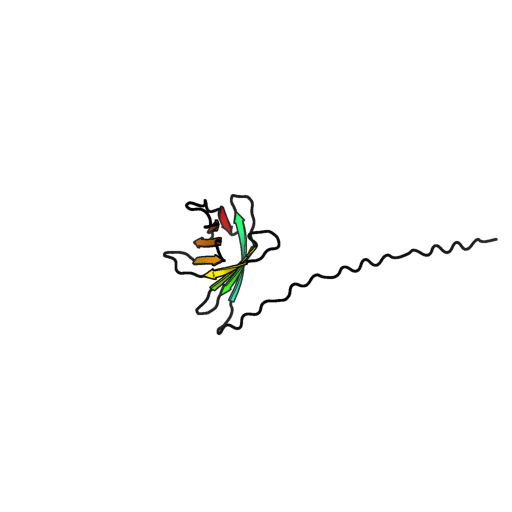 80 GLY A CA 1
ATOM 581 C C . GLY A 1 80 ? -6.533 -9.554 -3.293 1.00 95.25 80 GLY A C 1
ATOM 582 O O . GLY A 1 80 ? -5.961 -10.582 -3.651 1.00 95.25 80 GLY A O 1
ATOM 583 N N . ALA A 1 81 ? -5.883 -8.416 -3.053 1.00 97.12 81 ALA A N 1
ATOM 584 C CA . ALA A 1 81 ? -4.433 -8.292 -3.168 1.00 97.12 81 ALA A CA 1
ATOM 585 C C . ALA A 1 81 ? -3.819 -8.003 -1.797 1.00 97.12 81 ALA A C 1
ATOM 587 O O . ALA A 1 81 ? -4.152 -7.010 -1.149 1.00 97.12 81 ALA A O 1
ATOM 588 N N . ARG A 1 82 ? -2.946 -8.899 -1.339 1.00 97.62 82 ARG A N 1
ATOM 589 C CA . ARG A 1 82 ? -2.299 -8.830 -0.028 1.00 97.62 82 ARG A CA 1
ATOM 590 C C . ARG A 1 82 ? -0.837 -8.459 -0.222 1.00 97.62 82 ARG A C 1
ATOM 592 O O . ARG A 1 82 ? -0.166 -9.070 -1.044 1.00 97.62 82 ARG A O 1
ATOM 599 N N . TYR A 1 83 ? -0.351 -7.489 0.538 1.00 98.06 83 TYR A N 1
ATOM 600 C CA . TYR A 1 83 ? 1.014 -6.985 0.468 1.00 98.06 83 TYR A CA 1
ATOM 601 C C . TYR A 1 83 ? 1.629 -6.929 1.866 1.00 98.06 83 TYR A C 1
ATOM 603 O O . TYR A 1 83 ? 0.938 -6.602 2.832 1.00 98.06 83 TYR A O 1
ATOM 611 N N . VAL A 1 84 ? 2.923 -7.227 1.985 1.00 97.25 84 VAL A N 1
ATOM 612 C CA . VAL A 1 84 ? 3.633 -7.265 3.275 1.00 97.25 84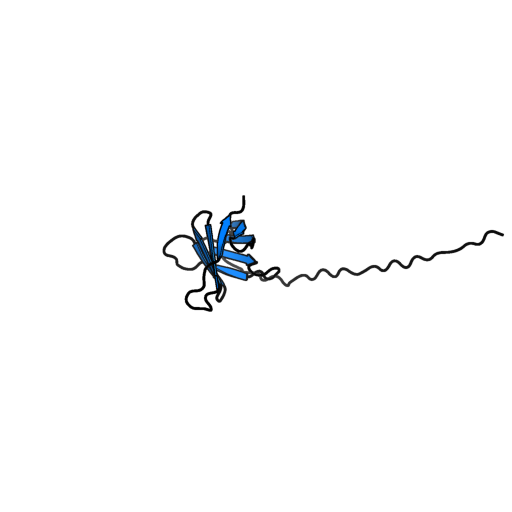 VAL A CA 1
ATOM 613 C C . VAL A 1 84 ? 4.917 -6.436 3.217 1.00 97.25 84 VAL A C 1
ATOM 615 O O . VAL A 1 84 ? 5.639 -6.473 2.222 1.00 97.25 84 VAL A O 1
ATOM 618 N N . SER A 1 85 ? 5.202 -5.702 4.296 1.00 96.81 85 SER A N 1
ATOM 619 C CA . SER A 1 85 ? 6.460 -4.980 4.534 1.00 96.81 85 SER A CA 1
ATOM 620 C C . SER A 1 85 ? 6.888 -5.172 5.987 1.00 96.81 85 SER A C 1
ATOM 622 O O . SER A 1 85 ? 6.421 -4.463 6.885 1.00 96.81 85 SER A O 1
ATOM 624 N N . GLY A 1 86 ? 7.806 -6.107 6.235 1.00 93.75 86 GLY A N 1
ATOM 625 C CA . GLY A 1 86 ? 8.169 -6.488 7.598 1.00 93.75 86 GLY A CA 1
ATOM 626 C C . GLY A 1 86 ? 6.927 -6.981 8.357 1.00 93.75 86 GLY A C 1
ATOM 627 O O . GLY A 1 86 ? 6.298 -7.927 7.894 1.00 93.75 86 GLY A O 1
ATOM 628 N N . PRO A 1 87 ? 6.541 -6.358 9.484 1.00 92.19 87 PRO A N 1
ATOM 629 C CA . PRO A 1 87 ? 5.350 -6.754 10.234 1.00 92.19 87 PRO A CA 1
ATOM 630 C C . PRO A 1 87 ? 4.058 -6.110 9.730 1.00 92.19 87 PRO A C 1
ATOM 632 O O . PRO A 1 87 ? 2.989 -6.423 10.242 1.00 92.19 87 PRO A O 1
ATOM 635 N N . TYR A 1 88 ? 4.132 -5.186 8.773 1.00 94.56 88 TYR A N 1
ATOM 636 C CA . TYR A 1 88 ? 2.944 -4.513 8.275 1.00 94.56 88 TYR A CA 1
ATOM 637 C C . TYR A 1 88 ? 2.294 -5.329 7.170 1.00 94.56 88 TYR A C 1
ATOM 639 O O . TYR A 1 88 ? 2.957 -5.759 6.221 1.00 94.56 88 TYR A O 1
ATOM 647 N N . LEU A 1 89 ? 0.981 -5.467 7.273 1.00 95.56 89 LEU A N 1
ATOM 648 C CA . LEU A 1 89 ? 0.120 -6.068 6.279 1.00 95.56 89 LEU A CA 1
ATOM 649 C C . LEU A 1 89 ? -0.776 -4.991 5.672 1.00 95.56 89 LEU A C 1
ATOM 651 O O . LEU A 1 89 ? -1.415 -4.233 6.392 1.00 95.56 89 LEU A O 1
ATOM 655 N N . PHE A 1 90 ? -0.869 -4.978 4.347 1.00 97.19 90 PHE A N 1
ATOM 656 C CA . PHE A 1 90 ? -1.827 -4.176 3.601 1.00 97.19 90 PHE A CA 1
ATOM 657 C C . PHE A 1 90 ? -2.641 -5.085 2.685 1.00 97.19 90 PHE A C 1
ATOM 659 O O . PHE A 1 90 ? -2.082 -5.751 1.815 1.00 97.19 90 PHE A O 1
ATOM 666 N N . TRP A 1 91 ? -3.958 -5.150 2.873 1.00 97.50 91 TRP A N 1
ATOM 667 C CA . TRP A 1 91 ? -4.815 -6.064 2.117 1.00 97.50 91 TRP A CA 1
ATOM 668 C C . TRP A 1 91 ? -5.987 -5.336 1.473 1.00 97.50 91 TRP A C 1
ATOM 670 O O . TRP A 1 91 ? -6.859 -4.821 2.166 1.00 97.50 91 TRP A O 1
ATOM 680 N N . THR A 1 92 ? -6.035 -5.323 0.142 1.00 97.69 92 THR A N 1
ATOM 681 C CA . THR A 1 92 ? -7.091 -4.663 -0.628 1.00 97.69 92 THR A CA 1
ATOM 682 C C . THR A 1 92 ? -8.155 -5.642 -1.116 1.00 97.69 92 THR A C 1
ATOM 684 O O . THR A 1 92 ? -7.867 -6.780 -1.496 1.00 97.69 92 THR A O 1
ATOM 687 N N . ARG A 1 93 ? -9.410 -5.182 -1.132 1.00 96.56 93 ARG A N 1
ATOM 688 C CA . ARG A 1 93 ? -10.579 -5.862 -1.706 1.00 96.56 93 ARG A CA 1
ATOM 689 C C . ARG A 1 93 ? -11.497 -4.816 -2.339 1.00 96.56 93 ARG A C 1
ATOM 691 O O . ARG A 1 93 ? -12.209 -4.098 -1.637 1.00 96.56 93 ARG A O 1
ATOM 698 N N . GLY A 1 94 ? -11.481 -4.723 -3.668 1.00 94.31 94 GLY A N 1
ATOM 699 C CA . GLY A 1 94 ? -12.229 -3.693 -4.391 1.00 94.31 94 GLY A CA 1
ATOM 700 C C . GLY A 1 94 ? -11.754 -2.290 -4.002 1.00 94.31 94 GLY A C 1
ATOM 701 O O . GLY A 1 94 ? -10.583 -1.969 -4.161 1.00 94.31 94 GLY A O 1
ATOM 702 N N . ASN A 1 95 ? -12.657 -1.462 -3.469 1.00 96.06 95 ASN A N 1
ATOM 703 C CA . ASN A 1 95 ? -12.348 -0.104 -3.006 1.00 96.06 95 ASN A CA 1
ATOM 704 C C . ASN A 1 95 ? -11.991 -0.013 -1.510 1.00 96.06 95 ASN A C 1
ATOM 706 O O . ASN A 1 95 ? -11.852 1.098 -0.994 1.00 96.06 95 ASN A O 1
ATOM 710 N N . ARG A 1 96 ? -11.894 -1.146 -0.806 1.00 97.12 96 ARG A N 1
ATOM 711 C CA . ARG A 1 96 ? -11.507 -1.228 0.606 1.00 97.12 96 ARG A CA 1
ATOM 712 C C . ARG A 1 96 ? -10.065 -1.709 0.725 1.00 97.12 96 ARG A C 1
ATOM 714 O O . ARG A 1 96 ? -9.627 -2.547 -0.063 1.00 97.12 96 ARG A O 1
ATOM 721 N N . ALA A 1 97 ? -9.373 -1.238 1.751 1.00 97.25 97 ALA A N 1
ATOM 722 C CA . ALA A 1 97 ? -8.126 -1.819 2.212 1.00 97.25 97 ALA A CA 1
ATOM 723 C C . ALA A 1 97 ? -8.122 -1.960 3.735 1.00 97.25 97 ALA A C 1
ATOM 725 O O . ALA A 1 97 ? -8.775 -1.182 4.415 1.00 97.25 97 ALA A O 1
ATOM 726 N N . ASP A 1 98 ? -7.395 -2.937 4.258 1.00 96.81 98 ASP A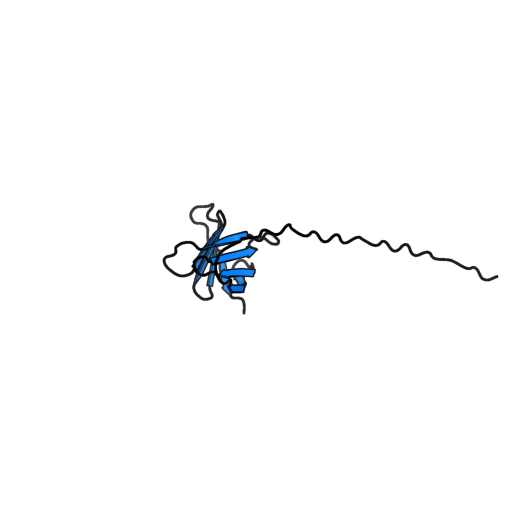 N 1
ATOM 727 C CA . ASP A 1 98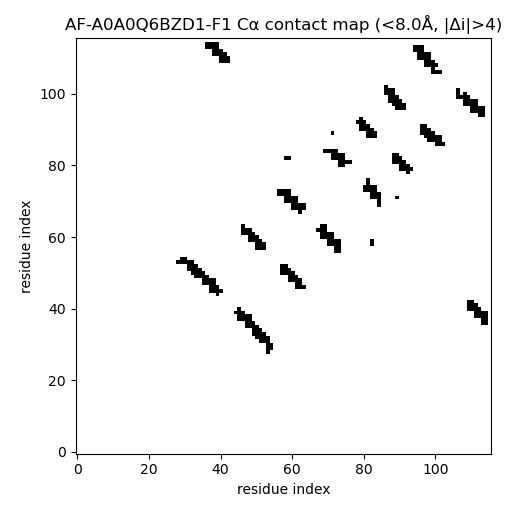 ? -7.158 -3.099 5.690 1.00 96.81 98 ASP A CA 1
ATOM 728 C C . ASP A 1 98 ? -5.635 -3.048 5.938 1.00 96.81 98 ASP A C 1
ATOM 730 O O . ASP A 1 98 ? -4.875 -3.701 5.211 1.00 96.81 98 ASP A O 1
ATOM 734 N N . ILE A 1 99 ? -5.189 -2.250 6.91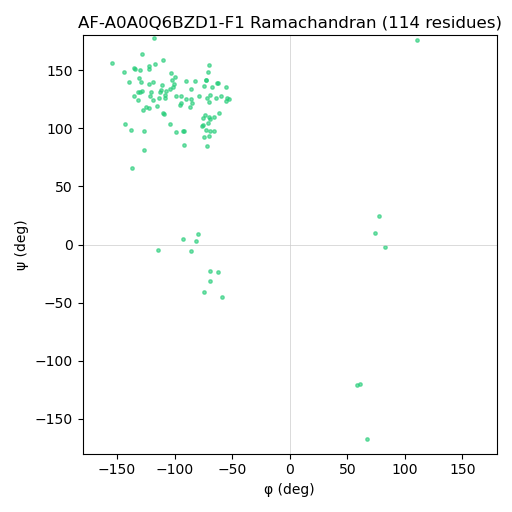5 1.00 95.06 99 ILE A N 1
ATOM 735 C CA . ILE A 1 99 ? -3.781 -2.110 7.328 1.00 95.06 99 ILE A CA 1
ATOM 736 C C . ILE A 1 99 ? -3.627 -2.658 8.748 1.00 95.06 99 ILE A C 1
ATOM 738 O O . ILE A 1 99 ? -4.323 -2.209 9.654 1.00 95.06 99 ILE A O 1
ATOM 742 N N . SER A 1 100 ? -2.700 -3.585 8.976 1.00 93.50 100 SER A N 1
ATOM 743 C CA . SER A 1 100 ? -2.409 -4.114 10.318 1.00 93.50 100 SER A CA 1
ATOM 744 C C . SER A 1 100 ? -0.910 -4.206 10.601 1.00 93.50 100 SER A C 1
ATOM 746 O O . SER A 1 100 ? -0.089 -4.350 9.695 1.00 93.50 100 SER A O 1
ATOM 748 N N . ASP A 1 101 ? -0.554 -4.104 11.885 1.00 92.12 101 ASP A N 1
ATOM 749 C CA . ASP A 1 101 ? 0.784 -4.383 12.416 1.00 92.12 101 ASP A CA 1
ATOM 750 C C . ASP A 1 101 ? 0.760 -5.739 13.134 1.00 92.12 101 ASP A C 1
ATOM 752 O O . ASP A 1 101 ? 0.259 -5.867 14.250 1.00 92.12 101 ASP A O 1
ATOM 756 N N . GLU A 1 102 ? 1.312 -6.757 12.485 1.00 90.56 102 GLU A N 1
ATOM 757 C CA . GLU A 1 102 ? 1.238 -8.162 12.895 1.00 90.56 102 GLU A CA 1
ATOM 758 C C . GLU A 1 102 ? 2.234 -8.531 14.013 1.00 90.56 102 GLU A C 1
ATOM 760 O O . GLU A 1 102 ? 2.385 -9.704 14.350 1.00 90.56 102 GLU A O 1
ATOM 765 N N . ARG A 1 103 ? 2.926 -7.563 14.639 1.00 88.31 103 ARG A N 1
ATOM 766 C CA . ARG A 1 103 ? 3.794 -7.843 15.806 1.00 88.31 103 ARG A CA 1
ATOM 767 C C . ARG A 1 103 ? 3.025 -8.397 17.008 1.00 88.31 103 ARG A C 1
ATOM 769 O O . ARG A 1 103 ? 3.628 -9.017 17.882 1.00 88.31 103 ARG A O 1
ATOM 776 N N . LYS A 1 104 ? 1.719 -8.133 17.094 1.00 76.31 104 LYS A N 1
ATOM 777 C CA . LYS A 1 104 ? 0.840 -8.611 18.166 1.00 76.31 104 LYS A CA 1
ATOM 778 C C . LYS A 1 104 ? -0.163 -9.603 17.591 1.00 76.31 104 LYS A C 1
ATOM 780 O O . LYS A 1 104 ? -0.835 -9.301 16.609 1.00 76.31 104 LYS A O 1
ATOM 785 N N . ALA A 1 105 ? -0.316 -10.756 18.239 1.00 71.62 105 ALA A N 1
ATOM 786 C CA . ALA A 1 105 ? -1.386 -11.685 17.897 1.00 71.62 105 ALA A CA 1
ATOM 787 C C . ALA A 1 105 ? -2.752 -10.996 18.076 1.00 71.62 105 ALA A C 1
ATOM 789 O O . ALA A 1 105 ? -3.022 -10.425 19.133 1.00 71.62 105 ALA A O 1
ATOM 790 N N . GLY A 1 106 ? -3.594 -11.036 17.040 1.00 68.88 106 GLY A N 1
ATOM 791 C CA . GLY A 1 106 ? -4.917 -10.406 17.058 1.00 68.88 106 GLY A CA 1
ATOM 792 C C . GLY A 1 106 ? -4.905 -8.887 16.869 1.00 68.88 106 GLY A C 1
ATOM 793 O O . GLY A 1 106 ? -5.831 -8.223 17.329 1.00 68.88 106 GLY A O 1
ATOM 794 N N . ALA A 1 107 ? -3.873 -8.324 16.230 1.00 74.00 107 ALA A N 1
ATOM 795 C CA . ALA A 1 107 ? -3.844 -6.906 15.890 1.00 74.00 107 ALA A CA 1
ATOM 796 C C . ALA A 1 107 ? -5.106 -6.488 15.115 1.00 74.00 107 ALA A C 1
ATOM 798 O O . ALA A 1 107 ? -5.447 -7.070 14.083 1.00 74.00 107 ALA A O 1
ATOM 799 N N . THR A 1 108 ? -5.805 -5.471 15.619 1.00 85.31 108 THR A N 1
ATOM 800 C CA . THR A 1 108 ? -6.970 -4.898 14.943 1.00 85.31 108 THR A CA 1
ATOM 801 C C . THR A 1 108 ? -6.503 -4.152 13.701 1.00 85.31 108 THR A C 1
ATOM 803 O O . THR A 1 108 ? -5.673 -3.248 13.799 1.00 85.31 108 THR A O 1
ATOM 806 N N . ALA A 1 109 ? -7.023 -4.530 12.537 1.00 92.19 109 ALA A N 1
ATOM 807 C CA . ALA A 1 109 ? -6.716 -3.824 11.304 1.00 92.19 109 ALA A CA 1
ATOM 808 C C . ALA A 1 109 ? -7.452 -2.477 11.248 1.00 92.19 109 ALA A C 1
ATOM 810 O O . ALA A 1 109 ? -8.647 -2.404 11.537 1.00 92.19 109 ALA A O 1
ATOM 811 N N . VAL A 1 110 ? -6.734 -1.440 10.828 1.00 94.81 110 VAL A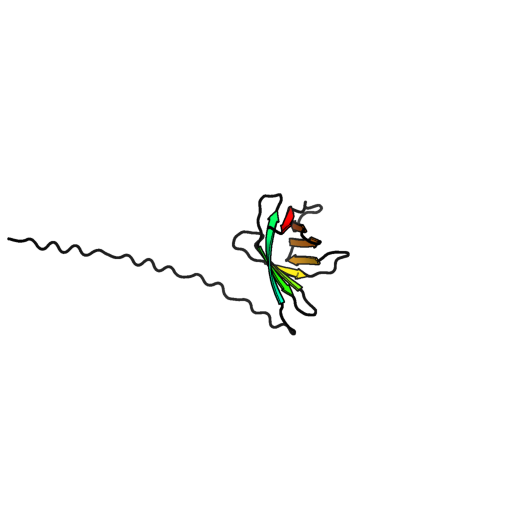 N 1
ATOM 812 C CA . VAL A 1 110 ? -7.285 -0.145 10.428 1.00 94.81 110 VAL A CA 1
ATOM 813 C C . VAL A 1 110 ? -7.983 -0.327 9.086 1.00 94.81 110 VAL A C 1
ATOM 815 O O . VAL A 1 110 ? -7.381 -0.834 8.134 1.00 94.81 110 VAL A O 1
ATOM 818 N N . THR A 1 111 ? -9.252 0.066 9.002 1.00 97.38 111 THR A N 1
ATOM 819 C CA . THR A 1 111 ? -10.035 -0.075 7.772 1.00 97.38 111 THR A CA 1
ATOM 820 C C . THR A 1 111 ? -9.980 1.206 6.960 1.00 97.38 111 THR A C 1
ATOM 822 O O . THR A 1 111 ? -10.362 2.275 7.423 1.00 97.38 111 THR A O 1
ATOM 825 N N . CYS A 1 112 ? -9.630 1.076 5.689 1.00 97.12 112 CYS A N 1
ATOM 826 C CA . CYS A 1 112 ? -9.511 2.168 4.741 1.00 97.12 112 CYS A CA 1
ATOM 827 C C . CYS A 1 112 ? -10.422 1.979 3.525 1.00 97.12 112 CYS A C 1
ATOM 829 O O . CYS A 1 112 ? -10.744 0.862 3.111 1.00 97.12 112 CYS A O 1
ATOM 831 N N . LYS A 1 113 ? -10.816 3.089 2.901 1.00 97.94 113 LYS A N 1
ATOM 832 C CA . LYS A 1 113 ? -11.509 3.119 1.606 1.00 97.94 113 LYS A CA 1
ATOM 833 C C . LYS A 1 113 ? -10.821 4.094 0.669 1.00 97.94 113 LYS A C 1
ATOM 835 O O . LYS A 1 113 ? -10.248 5.075 1.129 1.00 97.94 113 LYS A O 1
ATOM 840 N N . VAL A 1 114 ? -10.889 3.837 -0.634 1.00 97.38 114 VAL A N 1
ATOM 841 C CA . VAL A 1 114 ? -10.402 4.787 -1.642 1.00 97.38 114 VAL A CA 1
ATOM 842 C C . VAL A 1 114 ? -11.087 6.136 -1.424 1.00 97.38 114 VAL A C 1
ATOM 844 O O . VAL A 1 114 ? -12.319 6.209 -1.413 1.00 97.38 114 VAL A O 1
ATOM 847 N N . ALA A 1 115 ? -10.282 7.178 -1.233 1.00 93.56 115 ALA A N 1
ATOM 848 C CA . ALA A 1 115 ? -10.756 8.546 -1.117 1.00 93.56 115 ALA A CA 1
ATOM 849 C C . ALA A 1 115 ? -11.288 8.997 -2.486 1.00 93.56 115 ALA A C 1
ATOM 851 O O . ALA A 1 115 ? -10.619 8.811 -3.505 1.00 93.56 115 ALA A O 1
ATOM 852 N N . ARG A 1 116 ? -12.513 9.524 -2.504 1.00 79.25 116 ARG A N 1
ATOM 853 C CA . ARG A 1 116 ? -13.133 10.146 -3.679 1.00 79.25 116 ARG A CA 1
ATOM 854 C C . ARG A 1 116 ? -13.092 11.654 -3.546 1.00 79.25 116 ARG A C 1
ATOM 856 O O . ARG A 1 116 ? -13.237 12.120 -2.395 1.00 79.25 116 ARG A O 1
#

Solvent-accessible surface area (backbone atoms only — not comparable to full-atom values): 7186 Å² total; per-residue (Å²): 140,82,83,85,77,84,78,84,79,82,79,80,79,76,80,79,75,78,85,74,77,86,82,85,86,80,96,68,86,70,68,79,47,79,48,78,49,49,30,43,31,80,86,71,51,62,41,50,35,37,38,42,37,38,86,91,48,45,34,36,39,34,35,86,46,92,95,45,74,40,71,22,40,58,49,93,56,98,67,57,53,30,28,42,40,87,53,35,40,43,39,35,50,91,62,34,35,36,40,30,55,61,86,41,92,84,49,77,58,45,48,29,30,62,58,128